Protein AF-A0A7X5DWC6-F1 (afdb_monomer)

Foldseek 3Di:
DDDDDPPPVVVVVVVVPVVVVVVVVVVVVVVVVVVVVVVVCVVVVVVVVVVVVVVVVVVVVVVVVLVVVLQVQLVQLVVQLVVLVVQLVVCVVPPDPVSNVVSVVSNVSSNCSNCVSVVVCVVVVVD

Sequence (127 aa):
MLGFRKKETAAGKAAGKGMQEHKGCRRREWMAQAAILCLLVAICVPIQAQAATGAQAVTAGLKNLQNIVAAFVSSVGLIIALWGIFEWGNAMQSQDGMMQSQAFKRIGGGIVMTLGPQILTAVVSIS

pLDDT: mean 72.5, std 14.06, range [43.56, 90.88]

Secondary structure (DSSP, 8-state):
---SSSSHHHHHHHHHHHHHHHHHHHHHHHHHHHHHHHHHHHHHHHHHHHHHHHHHHHHHHHHHHHHHHHHHHHHHHHHHHHHHHHHHHHHTTSS-HHHHHHHHHHHHHHHHHHHHHHHHHHHHHT-

Nearest PDB structures (foldseek):
  7o3w-assembly1_A  TM=7.816E-01  e=8.378E+00  Synechocystis sp. PCC 6803 substr. Kazusa
  6zw6-assembly1_A  TM=4.714E-01  e=3.750E+00  Nostoc punctiforme

Structure (mmCIF, N/CA/C/O backbone):
data_AF-A0A7X5DWC6-F1
#
_entry.id   AF-A0A7X5DWC6-F1
#
loop_
_atom_site.group_PDB
_atom_site.id
_atom_site.type_symbol
_atom_site.label_atom_id
_atom_site.label_alt_id
_atom_site.label_comp_id
_atom_site.label_asym_id
_atom_site.label_entity_id
_atom_site.label_seq_id
_atom_site.pdbx_PDB_ins_code
_atom_site.Cartn_x
_atom_site.Cartn_y
_atom_site.Cartn_z
_atom_site.occupancy
_atom_site.B_iso_or_equiv
_atom_site.auth_seq_id
_atom_site.auth_comp_id
_atom_site.auth_asym_id
_atom_site.auth_atom_id
_atom_site.pdbx_PDB_model_num
ATOM 1 N N . MET A 1 1 ? -84.835 14.127 57.641 1.00 45.41 1 MET A N 1
ATOM 2 C CA . MET A 1 1 ? -84.359 13.745 56.293 1.00 45.41 1 MET A CA 1
ATOM 3 C C . MET A 1 1 ? -82.853 13.983 56.195 1.00 45.41 1 MET A C 1
ATOM 5 O O . MET A 1 1 ? -82.468 15.060 55.784 1.00 45.41 1 MET A O 1
ATOM 9 N N . LEU A 1 2 ? -81.995 13.052 56.626 1.00 53.41 2 LEU A N 1
ATOM 10 C CA . LEU A 1 2 ? -80.531 13.119 56.438 1.00 53.41 2 LEU A CA 1
ATOM 11 C C . LEU A 1 2 ? -79.962 11.729 56.753 1.00 53.41 2 LEU A C 1
ATOM 13 O O . LEU A 1 2 ? -79.881 11.355 57.916 1.00 53.41 2 LEU A O 1
ATOM 17 N N . GLY A 1 3 ? -79.620 10.938 55.735 1.00 52.03 3 GLY A N 1
ATOM 18 C CA . GLY A 1 3 ? -79.060 9.605 55.996 1.00 52.03 3 GLY A CA 1
ATOM 19 C C . GLY A 1 3 ? -78.543 8.797 54.808 1.00 52.03 3 GLY A C 1
ATOM 20 O O . GLY A 1 3 ? -77.740 7.899 55.020 1.00 52.03 3 GLY A O 1
ATOM 21 N N . PHE A 1 4 ? -78.909 9.114 53.561 1.00 52.38 4 PHE A N 1
ATOM 22 C CA . PHE A 1 4 ? -78.619 8.216 52.428 1.00 52.38 4 PHE A CA 1
ATOM 23 C C . PHE A 1 4 ? -77.467 8.623 51.487 1.00 52.38 4 PHE A C 1
ATOM 25 O O . PHE A 1 4 ? -77.215 7.920 50.519 1.00 52.38 4 PHE A O 1
ATOM 32 N N . ARG A 1 5 ? -76.701 9.695 51.756 1.00 57.72 5 ARG A N 1
ATOM 33 C CA . ARG A 1 5 ? -75.705 10.218 50.783 1.00 57.72 5 ARG A CA 1
ATOM 34 C C . ARG A 1 5 ? -74.226 9.844 51.025 1.00 57.72 5 ARG A C 1
ATOM 36 O O . ARG A 1 5 ? -73.356 10.427 50.389 1.00 57.72 5 ARG A O 1
ATOM 43 N N . LYS A 1 6 ? -73.885 8.936 51.954 1.00 50.72 6 LYS A N 1
ATOM 44 C CA . LYS A 1 6 ? -72.469 8.717 52.367 1.00 50.72 6 LYS A CA 1
ATOM 45 C C . LYS A 1 6 ? -71.855 7.353 52.005 1.00 50.72 6 LYS A C 1
ATOM 47 O O . LYS A 1 6 ? -70.674 7.145 52.261 1.00 50.72 6 LYS A O 1
ATOM 52 N N . LYS A 1 7 ? -72.605 6.429 51.389 1.00 46.94 7 LYS A N 1
ATOM 53 C CA . LYS A 1 7 ? -72.120 5.060 51.096 1.00 46.94 7 LYS A CA 1
ATOM 54 C C . LYS A 1 7 ? -71.523 4.855 49.697 1.00 46.94 7 LYS A C 1
ATOM 56 O O . LYS A 1 7 ? -70.722 3.941 49.530 1.00 46.94 7 LYS A O 1
ATOM 61 N N . GLU A 1 8 ? -71.833 5.703 48.720 1.00 49.84 8 GLU A N 1
ATOM 62 C CA . GLU A 1 8 ? -71.445 5.455 47.319 1.00 49.84 8 GLU A CA 1
ATOM 63 C C . GLU A 1 8 ? -69.993 5.855 46.996 1.00 49.84 8 GLU A C 1
ATOM 65 O O . GLU A 1 8 ? -69.369 5.293 46.099 1.00 49.84 8 GLU A O 1
ATOM 70 N N . THR A 1 9 ? -69.382 6.740 47.787 1.00 53.69 9 THR A N 1
ATOM 71 C CA . THR A 1 9 ? -67.990 7.185 47.583 1.00 53.69 9 THR A CA 1
ATOM 72 C C . THR A 1 9 ? -66.930 6.225 48.137 1.00 53.69 9 THR A C 1
ATOM 74 O O . THR A 1 9 ? -65.774 6.293 47.721 1.00 53.69 9 THR A O 1
ATOM 77 N N . ALA A 1 10 ? -67.291 5.299 49.032 1.00 53.22 10 ALA A N 1
ATOM 78 C CA . ALA A 1 10 ? -66.359 4.297 49.566 1.00 53.22 10 ALA A CA 1
ATOM 79 C C . ALA A 1 10 ? -66.241 3.053 48.662 1.00 53.22 10 ALA A C 1
ATOM 81 O O . ALA A 1 10 ? -65.163 2.468 48.558 1.00 53.22 10 ALA A O 1
ATOM 82 N N . ALA A 1 11 ? -67.319 2.684 47.961 1.00 53.06 11 ALA A N 1
ATOM 83 C CA . ALA A 1 11 ? -67.354 1.523 47.069 1.00 53.06 11 ALA A CA 1
ATOM 84 C C . ALA A 1 11 ? -66.571 1.750 45.759 1.00 53.06 11 ALA A C 1
ATOM 86 O O . ALA A 1 11 ? -65.913 0.835 45.264 1.00 53.06 11 ALA A O 1
ATOM 87 N N . GLY A 1 12 ? -66.540 2.987 45.246 1.00 50.38 12 GLY A N 1
ATOM 88 C CA . GLY A 1 12 ? -65.767 3.330 44.043 1.00 50.38 12 GLY A CA 1
ATOM 89 C C . GLY A 1 12 ? -64.244 3.298 44.237 1.00 50.38 12 GLY A C 1
ATOM 90 O O . GLY A 1 12 ? -63.500 3.037 43.292 1.00 50.38 12 GLY A O 1
ATOM 91 N N . LYS A 1 13 ? -63.751 3.508 45.466 1.00 51.03 13 LYS A N 1
ATOM 92 C CA . LYS A 1 13 ? -62.305 3.572 45.753 1.00 51.03 13 LYS A CA 1
ATOM 93 C C . LYS A 1 13 ? -61.655 2.191 45.921 1.00 51.03 13 LYS A C 1
ATOM 95 O O . LYS A 1 13 ? -60.456 2.056 45.688 1.00 51.03 13 LYS A O 1
ATOM 100 N N . ALA A 1 14 ? -62.433 1.168 46.279 1.00 52.56 14 ALA A N 1
ATOM 101 C CA . ALA A 1 14 ? -61.958 -0.212 46.401 1.00 52.56 14 ALA A CA 1
ATOM 102 C C . ALA A 1 14 ? -61.881 -0.931 45.037 1.00 52.56 14 ALA A C 1
ATOM 104 O O . ALA A 1 14 ? -60.907 -1.632 44.769 1.00 52.56 14 ALA A O 1
ATOM 105 N N . ALA A 1 15 ? -62.841 -0.684 44.136 1.00 54.41 15 ALA A N 1
ATOM 106 C CA . ALA A 1 15 ? -62.878 -1.298 42.803 1.00 54.41 15 ALA A CA 1
ATOM 107 C C . ALA A 1 15 ? -61.753 -0.803 41.866 1.00 54.41 15 ALA A C 1
ATOM 109 O O . ALA A 1 15 ? -61.256 -1.554 41.029 1.00 54.41 15 ALA A O 1
ATOM 110 N N . GLY A 1 16 ? -61.291 0.442 42.040 1.00 48.00 16 GLY A N 1
ATOM 111 C CA . GLY A 1 16 ? -60.180 0.998 41.259 1.00 48.00 16 GLY A CA 1
ATOM 112 C C . GLY A 1 16 ? -58.792 0.483 41.661 1.00 48.00 16 GLY A C 1
ATOM 113 O O . GLY A 1 16 ? -57.849 0.613 40.882 1.00 48.00 16 GLY A O 1
ATOM 114 N N . LYS A 1 17 ? -58.644 -0.105 42.856 1.00 50.50 17 LYS A N 1
ATOM 115 C CA . LYS A 1 17 ? -57.331 -0.496 43.395 1.00 50.50 17 LYS A CA 1
ATOM 116 C C . LYS A 1 17 ? -56.874 -1.866 42.879 1.00 50.50 17 LYS A C 1
ATOM 118 O O . LYS A 1 17 ? -55.725 -1.999 42.472 1.00 50.50 17 LYS A O 1
ATOM 123 N N . GLY A 1 18 ? -57.789 -2.835 42.772 1.00 43.56 18 GLY A N 1
ATOM 124 C CA . GLY A 1 18 ? -57.479 -4.188 42.277 1.00 43.56 18 GLY A CA 1
ATOM 125 C C . GLY A 1 18 ? -57.127 -4.250 40.783 1.00 43.56 18 GLY A C 1
ATOM 126 O O . GLY A 1 18 ? -56.256 -5.015 40.376 1.00 43.56 18 GLY A O 1
ATOM 127 N N . MET A 1 19 ? -57.728 -3.385 39.957 1.00 46.22 19 MET A N 1
ATOM 128 C CA . MET A 1 19 ? -57.418 -3.303 38.519 1.00 46.22 19 MET A CA 1
ATOM 129 C C . MET A 1 19 ? -56.066 -2.609 38.245 1.00 46.22 19 MET A C 1
ATOM 131 O O . MET A 1 19 ? -55.422 -2.874 37.226 1.00 46.22 19 MET A O 1
ATOM 135 N N . GLN A 1 20 ? -55.612 -1.724 39.143 1.00 50.47 20 GLN A N 1
ATOM 136 C CA . GLN A 1 20 ? -54.294 -1.088 39.031 1.00 50.47 20 GLN A CA 1
ATOM 137 C C . GLN A 1 20 ? -53.155 -2.007 39.489 1.00 50.47 20 GLN A C 1
ATOM 139 O O . GLN A 1 20 ? -52.072 -1.961 38.905 1.00 50.47 20 GLN A O 1
ATOM 144 N N . GLU A 1 21 ? -53.401 -2.893 40.456 1.00 48.00 21 GLU A N 1
ATOM 145 C CA . GLU A 1 21 ? -52.394 -3.840 40.947 1.00 48.00 21 GLU A CA 1
ATOM 146 C C . GLU A 1 21 ? -52.025 -4.903 39.894 1.00 48.00 21 GLU A C 1
ATOM 148 O O . GLU A 1 21 ? -50.846 -5.162 39.647 1.00 48.00 21 GLU A O 1
ATOM 153 N N . HIS A 1 22 ? -53.017 -5.425 39.161 1.00 45.12 22 HIS A N 1
ATOM 154 C CA . HIS A 1 22 ? -52.794 -6.444 38.126 1.00 45.12 22 HIS A CA 1
ATOM 155 C C . HIS A 1 22 ? -52.078 -5.899 36.871 1.00 45.12 22 HIS A C 1
ATOM 157 O O . HIS A 1 22 ? -51.326 -6.620 36.208 1.00 45.12 22 HIS A O 1
ATOM 163 N N . LYS A 1 23 ? -52.263 -4.607 36.547 1.00 48.50 23 LYS A N 1
ATOM 164 C CA . LYS A 1 23 ? -51.484 -3.901 35.507 1.00 48.50 23 LYS A CA 1
ATOM 165 C C . LYS A 1 23 ? -50.064 -3.564 35.981 1.00 48.50 23 LYS A C 1
ATOM 167 O O . LYS A 1 23 ? -49.148 -3.528 35.159 1.00 48.50 23 LYS A O 1
ATOM 172 N N . GLY A 1 24 ? -49.878 -3.349 37.285 1.00 49.62 24 GLY A N 1
ATOM 173 C CA . GLY A 1 24 ? -48.589 -3.070 37.918 1.00 49.62 24 GLY A CA 1
ATOM 174 C C . GLY A 1 24 ? -47.619 -4.252 37.880 1.00 49.62 24 GLY A C 1
ATOM 175 O O . GLY A 1 24 ? -46.460 -4.049 37.524 1.00 49.62 24 GLY A O 1
ATOM 176 N N . CYS A 1 25 ? -48.076 -5.482 38.158 1.00 52.97 25 CYS A N 1
ATOM 177 C CA . CYS A 1 25 ? -47.218 -6.678 38.084 1.00 52.97 25 CYS A CA 1
ATOM 178 C C . CYS A 1 25 ? -46.741 -6.984 36.656 1.00 52.97 25 CYS A C 1
ATOM 180 O O . CYS A 1 25 ? -45.544 -7.143 36.445 1.00 52.97 25 CYS A O 1
ATOM 182 N N . ARG A 1 26 ? -47.623 -6.936 35.646 1.00 54.19 26 ARG A N 1
ATOM 183 C CA . ARG A 1 26 ? -47.220 -7.148 34.242 1.00 54.19 26 ARG A CA 1
ATOM 184 C C . ARG A 1 26 ? -46.278 -6.046 33.744 1.00 54.19 26 ARG A C 1
ATOM 186 O O . ARG A 1 26 ? -45.312 -6.322 33.049 1.00 54.19 26 ARG A O 1
ATOM 193 N N . ARG A 1 27 ? -46.502 -4.785 34.129 1.00 57.72 27 ARG A N 1
ATOM 194 C CA . ARG A 1 27 ? -45.606 -3.673 33.771 1.00 57.72 27 ARG A CA 1
ATOM 195 C C . ARG A 1 27 ? -44.253 -3.759 34.497 1.00 57.72 27 ARG A C 1
ATOM 197 O O . ARG A 1 27 ? -43.248 -3.390 33.905 1.00 57.72 27 ARG A O 1
ATOM 204 N N . ARG A 1 28 ? -44.206 -4.294 35.724 1.00 59.03 28 ARG A N 1
ATOM 205 C CA . ARG A 1 28 ? -42.964 -4.599 36.461 1.00 59.03 28 ARG A CA 1
ATOM 206 C C . ARG A 1 28 ? -42.159 -5.725 35.825 1.00 59.03 28 ARG A C 1
ATOM 208 O O . ARG A 1 28 ? -40.949 -5.587 35.737 1.00 59.03 28 ARG A O 1
ATOM 215 N N . GLU A 1 29 ? -42.803 -6.788 35.353 1.00 61.19 29 GLU A N 1
ATOM 216 C CA . GLU A 1 29 ? -42.135 -7.882 34.631 1.00 61.19 29 GLU A CA 1
ATOM 217 C C . GLU A 1 29 ? -41.558 -7.398 33.297 1.00 61.19 29 GLU A C 1
ATOM 219 O O . GLU A 1 29 ? -40.394 -7.649 33.012 1.00 61.19 29 GLU A O 1
ATOM 224 N N . TRP A 1 30 ? -42.312 -6.595 32.539 1.00 60.97 30 TRP A N 1
ATOM 225 C CA . TRP A 1 30 ? -41.815 -5.947 31.319 1.00 60.97 30 TRP A CA 1
ATOM 226 C C . TRP A 1 30 ? -40.661 -4.971 31.593 1.00 60.97 30 TRP A C 1
ATOM 228 O O . TRP A 1 30 ? -39.700 -4.926 30.828 1.00 60.97 30 TRP A O 1
ATOM 238 N N . MET A 1 31 ? -40.715 -4.211 32.693 1.00 71.69 31 MET A N 1
ATOM 239 C CA . MET A 1 31 ? -39.611 -3.337 33.113 1.00 71.69 31 MET A CA 1
ATOM 240 C C . MET A 1 31 ? -38.395 -4.127 33.613 1.00 71.69 31 MET A C 1
ATOM 242 O O . MET A 1 31 ? -37.267 -3.724 33.351 1.00 71.69 31 MET A O 1
ATOM 246 N N . ALA A 1 32 ? -38.601 -5.263 34.282 1.00 77.38 32 ALA A N 1
ATOM 247 C CA . ALA A 1 32 ? -37.530 -6.151 34.721 1.00 77.38 32 ALA A CA 1
ATOM 248 C C . ALA A 1 32 ? -36.860 -6.853 33.529 1.00 77.38 32 ALA A C 1
ATOM 250 O O . ALA A 1 32 ? -35.635 -6.884 33.450 1.00 77.38 32 ALA A O 1
ATOM 251 N N . GLN A 1 33 ? -37.638 -7.339 32.557 1.00 69.81 33 GLN A N 1
ATOM 252 C CA . GLN A 1 33 ? -37.117 -7.911 31.313 1.00 69.81 33 GLN A CA 1
ATOM 253 C C . GLN A 1 33 ? -36.362 -6.865 30.484 1.00 69.81 33 GLN A C 1
ATOM 255 O O . GLN A 1 33 ? -35.283 -7.160 29.977 1.00 69.81 33 GLN A O 1
ATOM 260 N N . ALA A 1 34 ? -36.869 -5.630 30.404 1.00 79.56 34 ALA A N 1
ATOM 261 C CA . ALA A 1 34 ? -36.167 -4.525 29.752 1.00 79.56 34 ALA A CA 1
ATOM 262 C C . ALA A 1 34 ? -34.865 -4.149 30.482 1.00 79.56 34 ALA A C 1
ATOM 264 O O . ALA A 1 34 ? -33.854 -3.905 29.832 1.00 79.56 34 ALA A O 1
ATOM 265 N N . ALA A 1 35 ? -34.854 -4.152 31.818 1.00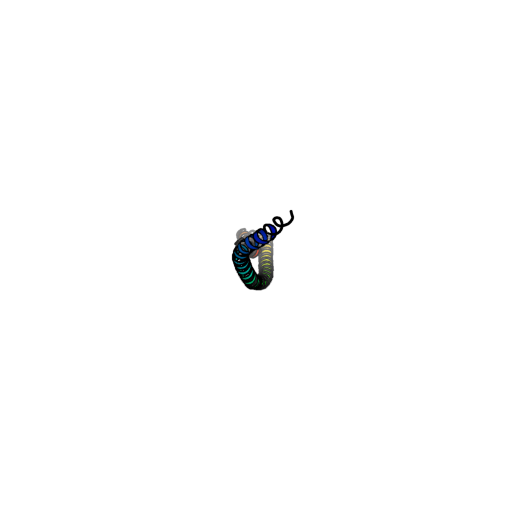 79.62 35 ALA A N 1
ATOM 266 C CA . ALA A 1 35 ? -33.654 -3.875 32.606 1.00 79.62 35 ALA A CA 1
ATOM 267 C C . ALA A 1 35 ? -32.578 -4.961 32.431 1.00 79.62 35 ALA A C 1
ATOM 269 O O . ALA A 1 35 ? -31.402 -4.634 32.284 1.00 79.62 35 ALA A O 1
ATOM 270 N N . ILE A 1 36 ? -32.971 -6.238 32.385 1.00 79.88 36 ILE A N 1
ATOM 271 C CA . ILE A 1 36 ? -32.060 -7.363 32.122 1.00 79.88 36 ILE A CA 1
ATOM 272 C C . ILE A 1 36 ? -31.489 -7.283 30.698 1.00 79.88 36 ILE A C 1
ATOM 274 O O . ILE A 1 36 ? -30.287 -7.462 30.512 1.00 79.88 36 ILE A O 1
ATOM 278 N N . LEU A 1 37 ? -32.315 -6.951 29.701 1.00 78.56 37 LEU A N 1
ATOM 279 C CA . LEU A 1 37 ? -31.865 -6.706 28.325 1.00 78.56 37 LEU A CA 1
ATOM 280 C C . LEU A 1 37 ? -30.895 -5.522 28.234 1.00 78.56 37 LEU A C 1
ATOM 282 O O . LEU A 1 37 ? -29.851 -5.642 27.598 1.00 78.56 37 LEU A O 1
ATOM 286 N N . CYS A 1 38 ? -31.189 -4.406 28.904 1.00 76.25 38 CYS A N 1
ATOM 287 C CA . CYS A 1 38 ? -30.292 -3.252 28.962 1.00 76.25 38 CYS A CA 1
ATOM 288 C C . CYS A 1 38 ? -28.958 -3.586 29.640 1.00 76.25 38 CYS A C 1
ATOM 290 O O . CYS A 1 38 ? -27.919 -3.133 29.170 1.00 76.25 38 CYS A O 1
ATOM 292 N N . LEU A 1 39 ? -28.962 -4.397 30.702 1.00 75.00 39 LEU A N 1
ATOM 293 C CA . LEU A 1 39 ? -27.738 -4.855 31.368 1.00 75.00 39 LEU A CA 1
ATOM 294 C C . LEU A 1 39 ? -26.911 -5.792 30.476 1.00 75.00 39 LEU A C 1
ATOM 296 O O . LEU A 1 39 ? -25.695 -5.641 30.401 1.00 75.00 39 LEU A O 1
ATOM 300 N N . LEU A 1 40 ? -27.555 -6.711 29.752 1.00 74.25 40 LEU A N 1
ATOM 301 C CA . LEU A 1 40 ? -26.883 -7.583 28.782 1.00 74.25 40 LEU A CA 1
ATOM 302 C C . LEU A 1 40 ? -26.256 -6.781 27.636 1.00 74.25 40 LEU A C 1
ATOM 304 O O . LEU A 1 40 ? -25.095 -6.994 27.296 1.00 74.25 40 LEU A O 1
ATOM 308 N N . VAL A 1 41 ? -26.982 -5.808 27.080 1.00 76.44 41 VAL A N 1
ATOM 309 C CA . VAL A 1 41 ? -26.458 -4.921 26.030 1.00 76.44 41 VAL A CA 1
ATOM 310 C C . VAL A 1 41 ? -25.313 -4.055 26.570 1.00 76.44 41 VAL A C 1
ATOM 312 O O . VAL A 1 41 ? -24.284 -3.930 25.910 1.00 76.44 41 VAL A O 1
ATOM 315 N N . ALA A 1 42 ? -25.433 -3.523 27.789 1.00 76.56 42 ALA A N 1
ATOM 316 C CA . ALA A 1 42 ? -24.393 -2.706 28.415 1.00 76.56 42 ALA A CA 1
ATOM 317 C C . ALA A 1 42 ? -23.085 -3.470 28.677 1.00 76.56 42 ALA A C 1
ATOM 319 O O . ALA A 1 42 ? -22.030 -2.845 28.702 1.00 76.56 42 ALA A O 1
ATOM 320 N N . ILE A 1 43 ? -23.131 -4.795 28.850 1.00 71.31 43 ILE A N 1
ATOM 321 C CA . ILE A 1 43 ? -21.937 -5.634 29.038 1.00 71.31 43 ILE A CA 1
ATOM 322 C C . ILE A 1 43 ? -21.379 -6.114 27.692 1.00 71.31 43 ILE A C 1
ATOM 324 O O . ILE A 1 43 ? -20.167 -6.117 27.493 1.00 71.31 43 ILE A O 1
ATOM 328 N N . CYS A 1 44 ? -22.232 -6.492 26.738 1.00 68.56 44 CYS A N 1
ATOM 329 C CA . CYS A 1 44 ? -21.779 -7.036 25.457 1.00 68.56 44 CYS A CA 1
ATOM 330 C C . CYS A 1 44 ? -21.226 -5.967 24.498 1.00 68.56 44 CYS A C 1
ATOM 332 O O . CYS A 1 44 ? -20.264 -6.237 23.781 1.00 68.56 44 CYS A O 1
ATOM 334 N N . VAL A 1 45 ? -21.795 -4.757 24.482 1.00 69.44 45 VAL A N 1
ATOM 335 C CA . VAL A 1 45 ? -21.366 -3.663 23.591 1.00 69.44 45 VAL A CA 1
ATOM 336 C C . VAL A 1 45 ? -19.930 -3.175 23.854 1.00 69.44 45 VAL A C 1
ATOM 338 O O . VAL A 1 45 ? -19.187 -3.048 22.878 1.00 69.44 45 VAL A O 1
ATOM 341 N N . PRO A 1 46 ? -19.470 -2.935 25.102 1.00 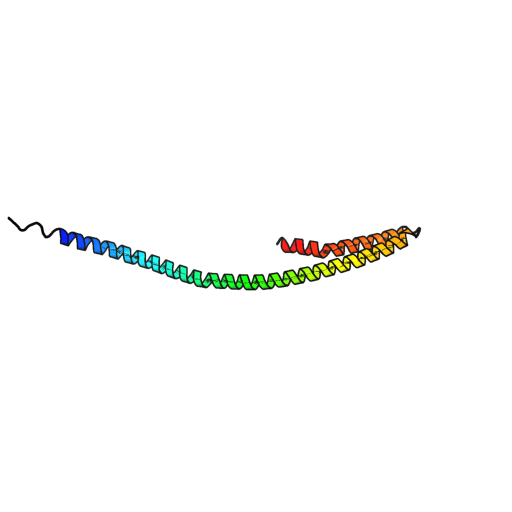67.56 46 PRO A N 1
ATOM 342 C CA . PRO A 1 46 ? -18.094 -2.493 25.332 1.00 67.56 46 PRO A CA 1
ATOM 343 C C . PRO A 1 46 ? -17.064 -3.569 24.970 1.00 67.56 46 PRO A C 1
ATOM 345 O O . PRO A 1 46 ? -16.031 -3.234 24.404 1.00 67.56 46 PRO A O 1
ATOM 348 N N . ILE A 1 47 ? -17.357 -4.858 25.188 1.00 68.19 47 ILE A N 1
ATOM 349 C CA . ILE A 1 47 ? -16.446 -5.963 24.830 1.00 68.19 47 ILE A CA 1
ATOM 350 C C . ILE A 1 47 ? -16.210 -6.004 23.312 1.00 68.19 47 ILE A C 1
ATOM 352 O O . ILE A 1 47 ? -15.072 -6.136 22.860 1.00 68.19 47 ILE A O 1
ATOM 356 N N . GLN A 1 48 ? -17.274 -5.833 22.523 1.00 65.69 48 GLN A N 1
ATOM 357 C CA . GLN A 1 48 ? -17.192 -5.775 21.059 1.00 65.69 48 GLN A CA 1
ATOM 358 C C . GLN A 1 48 ? -16.449 -4.514 20.594 1.00 65.69 48 GLN A C 1
ATOM 360 O O . GLN A 1 48 ? -15.640 -4.574 19.670 1.00 65.69 48 GLN A O 1
ATOM 365 N N . ALA A 1 49 ? -16.681 -3.378 21.261 1.00 62.25 49 ALA A N 1
ATOM 366 C CA . ALA A 1 49 ? -16.003 -2.123 20.959 1.00 62.25 49 ALA A CA 1
ATOM 367 C C . ALA A 1 49 ? -14.497 -2.194 21.265 1.00 62.25 49 ALA A C 1
ATOM 369 O O . ALA A 1 49 ? -13.702 -1.777 20.430 1.00 62.25 49 ALA A O 1
ATOM 370 N N . GLN A 1 50 ? -14.086 -2.769 22.401 1.00 64.06 50 GLN A N 1
ATOM 371 C CA . GLN A 1 50 ? -12.671 -2.974 22.741 1.00 64.06 50 GLN A CA 1
ATOM 372 C C . GLN A 1 50 ? -11.972 -3.947 21.779 1.00 64.06 50 GLN A C 1
ATOM 374 O O . GLN A 1 50 ? -10.823 -3.725 21.398 1.00 64.06 50 GLN A O 1
ATOM 379 N N . ALA A 1 51 ? -12.650 -5.026 21.378 1.00 64.62 51 ALA A N 1
ATOM 380 C CA . ALA A 1 51 ? -12.113 -5.962 20.394 1.00 64.62 51 ALA A CA 1
ATOM 381 C C . ALA A 1 51 ? -11.933 -5.289 19.023 1.00 64.62 51 ALA A C 1
ATOM 383 O O . ALA A 1 51 ? -10.904 -5.470 18.370 1.00 64.62 51 ALA A O 1
ATOM 384 N N . ALA A 1 52 ? -12.896 -4.454 18.618 1.00 65.94 52 ALA A N 1
ATOM 385 C CA . ALA A 1 52 ? -12.808 -3.669 17.396 1.00 65.94 52 ALA A CA 1
ATOM 386 C C . ALA A 1 52 ? -11.658 -2.648 17.460 1.00 65.94 52 ALA A C 1
ATOM 388 O O . ALA A 1 52 ? -10.856 -2.607 16.530 1.00 65.94 52 ALA A O 1
ATOM 389 N N . THR A 1 53 ? -11.506 -1.892 18.556 1.00 70.00 53 THR A N 1
ATOM 390 C CA . THR A 1 53 ? -10.423 -0.897 18.699 1.00 70.00 53 THR A CA 1
ATOM 391 C C . THR A 1 53 ? -9.033 -1.517 18.737 1.00 70.00 53 THR A C 1
ATOM 393 O O . THR A 1 53 ? -8.116 -0.999 18.096 1.00 70.00 53 THR A O 1
ATOM 396 N N . GLY A 1 54 ? -8.874 -2.658 19.412 1.00 68.94 54 GLY A N 1
ATOM 397 C CA . GLY A 1 54 ? -7.628 -3.423 19.398 1.00 68.94 54 GLY A CA 1
ATOM 398 C C . GLY A 1 54 ? -7.267 -3.921 17.997 1.00 68.94 54 GLY A C 1
ATOM 399 O O . GLY A 1 54 ? -6.138 -3.725 17.545 1.00 68.94 54 GLY A O 1
ATOM 400 N N . ALA A 1 55 ? -8.232 -4.496 17.271 1.00 71.75 55 ALA A N 1
ATOM 401 C CA . ALA A 1 55 ? -8.027 -4.942 15.893 1.00 71.75 55 ALA A CA 1
ATOM 402 C C . ALA A 1 55 ? -7.678 -3.771 14.959 1.00 71.75 55 ALA A C 1
ATOM 404 O O . ALA A 1 55 ? -6.732 -3.859 14.182 1.00 71.75 55 ALA A O 1
ATOM 405 N N . GLN A 1 56 ? -8.376 -2.640 15.089 1.00 73.38 56 GLN A N 1
ATOM 406 C CA . GLN A 1 56 ? -8.149 -1.436 14.285 1.00 73.38 56 GLN A CA 1
ATOM 407 C C . GLN A 1 56 ? -6.741 -0.861 14.480 1.00 73.38 56 GLN A C 1
ATOM 409 O O . GLN A 1 56 ? -6.103 -0.468 13.502 1.00 73.38 56 GLN A O 1
ATOM 414 N N . ALA A 1 57 ? -6.224 -0.850 15.712 1.00 74.44 57 ALA A N 1
ATOM 415 C CA . ALA A 1 57 ? -4.866 -0.388 15.996 1.00 74.44 57 ALA A CA 1
ATOM 416 C C . ALA A 1 57 ? -3.798 -1.285 15.343 1.00 74.44 57 ALA A C 1
ATOM 418 O O . ALA A 1 57 ? -2.840 -0.784 14.748 1.00 74.44 57 ALA A O 1
ATOM 419 N N . VAL A 1 58 ? -3.982 -2.608 15.395 1.0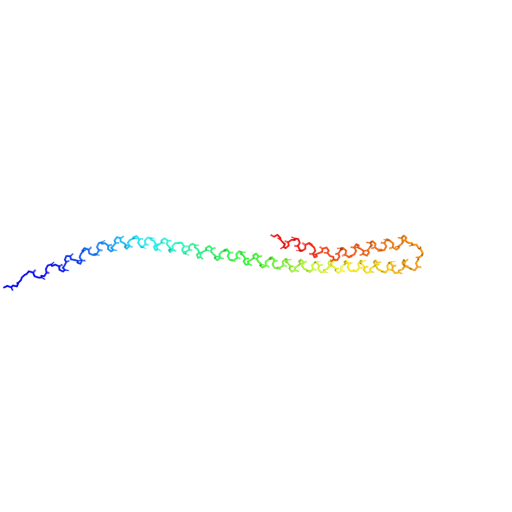0 77.44 58 VAL A N 1
ATOM 420 C CA . VAL A 1 58 ? -3.061 -3.576 14.777 1.00 77.44 58 VAL A CA 1
ATOM 421 C C . VAL A 1 58 ? -3.112 -3.487 13.248 1.00 77.44 58 VAL A C 1
ATOM 423 O O . VAL A 1 58 ? -2.066 -3.428 12.599 1.00 77.44 58 VAL A O 1
ATOM 426 N N . THR A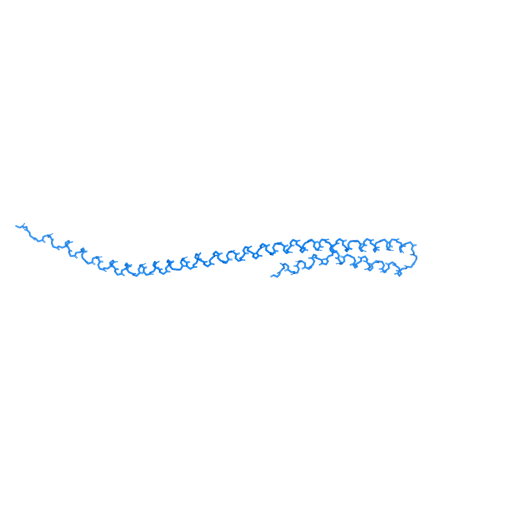 1 59 ? -4.306 -3.398 12.659 1.00 80.31 59 THR A N 1
ATOM 427 C CA . THR A 1 59 ? -4.479 -3.226 11.209 1.00 80.31 59 THR A CA 1
ATOM 428 C C . THR A 1 59 ? -3.873 -1.910 10.719 1.00 80.31 59 THR A C 1
ATOM 430 O O . THR A 1 59 ? -3.226 -1.885 9.671 1.00 80.31 59 THR A O 1
ATOM 433 N N . ALA A 1 60 ? -4.013 -0.821 11.482 1.00 77.69 60 ALA A N 1
ATOM 434 C CA . ALA A 1 60 ? -3.394 0.462 11.154 1.00 77.69 60 ALA A CA 1
ATOM 435 C C . ALA A 1 60 ? -1.856 0.377 11.150 1.00 77.69 60 ALA A C 1
ATOM 437 O O . ALA A 1 60 ? -1.217 0.866 10.215 1.00 77.69 60 ALA A O 1
ATOM 438 N N . GLY A 1 61 ? -1.264 -0.294 12.144 1.00 79.94 61 GLY A N 1
ATOM 439 C C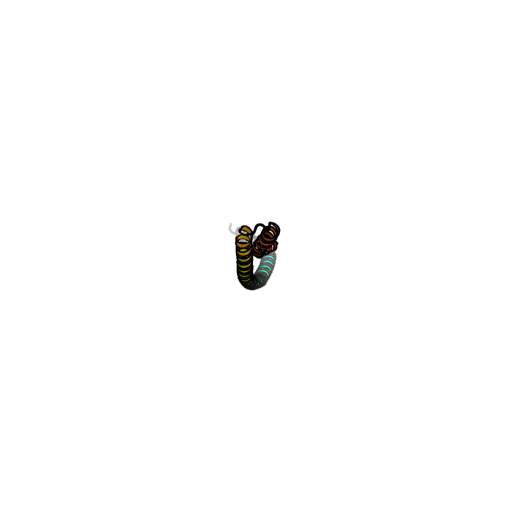A . GLY A 1 61 ? 0.180 -0.539 12.198 1.00 79.94 61 GLY A CA 1
ATOM 440 C C . GLY A 1 61 ? 0.686 -1.356 11.005 1.00 79.94 61 GLY A C 1
ATOM 441 O O . GLY A 1 61 ? 1.648 -0.959 10.345 1.00 79.94 61 GLY A O 1
ATOM 442 N N . LEU A 1 62 ? -0.004 -2.449 10.665 1.00 82.38 62 LEU A N 1
ATOM 443 C CA . LEU A 1 62 ? 0.335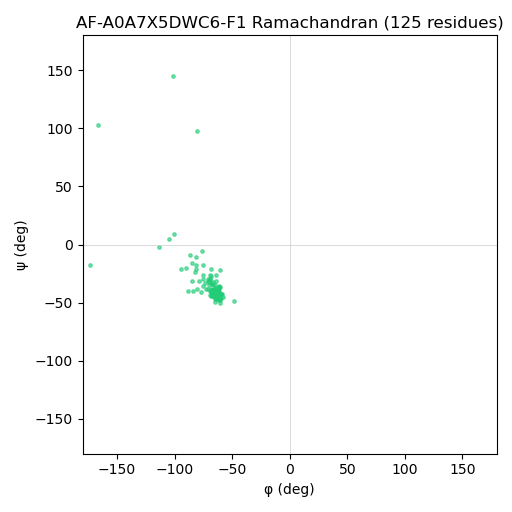 -3.294 9.514 1.00 82.38 62 LEU A CA 1
ATOM 444 C C . LEU A 1 62 ? 0.216 -2.546 8.181 1.00 82.38 62 LEU A C 1
ATOM 446 O O . LEU A 1 62 ? 1.080 -2.693 7.319 1.00 82.38 62 LEU A O 1
ATOM 450 N N . LYS A 1 63 ? -0.795 -1.686 8.024 1.00 82.44 63 LYS A N 1
ATOM 451 C CA . LYS A 1 63 ? -0.969 -0.869 6.815 1.00 82.44 63 LYS A CA 1
ATOM 452 C C . LYS A 1 63 ? 0.160 0.143 6.629 1.00 82.44 63 LYS A C 1
ATOM 454 O O . LYS A 1 63 ? 0.612 0.361 5.507 1.00 82.44 63 LYS A O 1
ATOM 459 N N . ASN A 1 64 ? 0.656 0.732 7.715 1.00 85.38 64 ASN A N 1
ATOM 460 C CA . ASN A 1 64 ? 1.810 1.624 7.650 1.00 85.38 64 ASN A CA 1
ATOM 461 C C . ASN A 1 64 ? 3.090 0.873 7.247 1.00 85.38 64 ASN A C 1
ATOM 463 O O . ASN A 1 64 ? 3.829 1.338 6.382 1.00 85.38 64 ASN A O 1
ATOM 467 N N . LEU A 1 65 ? 3.321 -0.316 7.813 1.00 85.00 65 LEU A N 1
ATOM 468 C CA . LEU A 1 65 ? 4.453 -1.165 7.428 1.00 85.00 65 LEU A CA 1
ATOM 469 C C . LEU A 1 65 ? 4.369 -1.601 5.960 1.00 85.00 65 LEU A C 1
ATOM 471 O O . LEU A 1 65 ? 5.360 -1.512 5.238 1.00 85.00 65 LEU A O 1
ATOM 475 N N . GLN A 1 66 ? 3.184 -1.995 5.490 1.00 84.88 66 GLN A N 1
ATOM 476 C CA . GLN A 1 66 ? 2.955 -2.332 4.085 1.00 84.88 66 GLN A CA 1
ATOM 477 C C . GLN A 1 66 ? 3.260 -1.148 3.159 1.00 84.88 66 GLN A C 1
ATOM 479 O O . GLN A 1 66 ? 3.912 -1.336 2.136 1.00 84.88 66 GLN A O 1
ATOM 484 N N . ASN A 1 67 ? 2.856 0.072 3.526 1.00 85.56 67 ASN A N 1
ATOM 485 C CA . ASN A 1 67 ? 3.157 1.274 2.744 1.00 85.56 67 ASN A CA 1
ATOM 486 C C . ASN A 1 67 ? 4.664 1.552 2.657 1.00 85.56 67 ASN A C 1
ATOM 488 O O . ASN A 1 67 ? 5.156 1.937 1.598 1.00 85.56 67 ASN A O 1
ATOM 492 N N . ILE A 1 68 ? 5.402 1.338 3.749 1.00 87.69 68 ILE A N 1
ATOM 493 C CA . ILE A 1 68 ? 6.859 1.514 3.770 1.00 87.69 68 ILE A CA 1
ATOM 494 C C . ILE A 1 68 ? 7.533 0.492 2.846 1.00 87.69 68 ILE A C 1
ATOM 496 O O . ILE A 1 68 ? 8.366 0.864 2.019 1.00 87.69 68 ILE A O 1
ATOM 500 N N . VAL A 1 69 ? 7.145 -0.784 2.931 1.00 88.00 69 VAL A N 1
ATOM 501 C CA . VAL A 1 69 ? 7.675 -1.839 2.049 1.00 88.00 69 VAL A CA 1
ATOM 502 C C . VAL A 1 69 ? 7.305 -1.567 0.590 1.00 88.00 69 VAL A C 1
ATOM 504 O O . VAL A 1 69 ? 8.139 -1.729 -0.298 1.00 88.00 69 VAL A O 1
ATOM 507 N N . ALA A 1 70 ? 6.088 -1.089 0.334 1.00 86.62 70 ALA A N 1
ATOM 508 C CA . ALA A 1 70 ? 5.645 -0.720 -1.000 1.00 86.62 70 ALA A CA 1
ATOM 509 C C . ALA A 1 70 ? 6.487 0.416 -1.593 1.00 86.62 70 ALA A C 1
ATOM 511 O O . ALA A 1 70 ? 6.985 0.289 -2.710 1.00 86.62 70 ALA A O 1
ATOM 512 N N . ALA A 1 71 ? 6.722 1.482 -0.825 1.00 86.31 71 ALA A N 1
ATOM 513 C CA . ALA A 1 71 ? 7.571 2.592 -1.247 1.00 86.31 71 ALA A CA 1
ATOM 514 C C . ALA A 1 71 ? 9.018 2.141 -1.518 1.00 86.31 71 ALA A C 1
ATOM 516 O O . ALA A 1 71 ? 9.643 2.596 -2.481 1.00 86.31 71 ALA A O 1
ATOM 517 N N . PHE A 1 72 ? 9.542 1.207 -0.719 1.00 89.62 72 PHE A N 1
ATOM 518 C CA . PHE A 1 72 ? 10.868 0.630 -0.933 1.00 89.62 72 PHE A CA 1
ATOM 519 C C . PHE A 1 72 ? 10.952 -0.167 -2.241 1.00 89.62 72 PHE A C 1
ATOM 521 O O . PHE A 1 72 ? 11.838 0.084 -3.056 1.00 89.62 72 PHE A O 1
ATOM 528 N N . VAL A 1 73 ? 10.009 -1.079 -2.492 1.00 89.44 73 VAL A N 1
ATOM 529 C CA . VAL A 1 73 ? 9.984 -1.880 -3.729 1.00 89.44 73 VAL A CA 1
ATOM 530 C C . VAL A 1 73 ? 9.809 -0.987 -4.959 1.00 89.44 73 VAL A C 1
ATOM 532 O O . VAL A 1 73 ? 10.510 -1.175 -5.955 1.00 89.44 73 VAL A O 1
ATOM 535 N N . SER A 1 74 ? 8.968 0.049 -4.873 1.00 88.25 74 SER A N 1
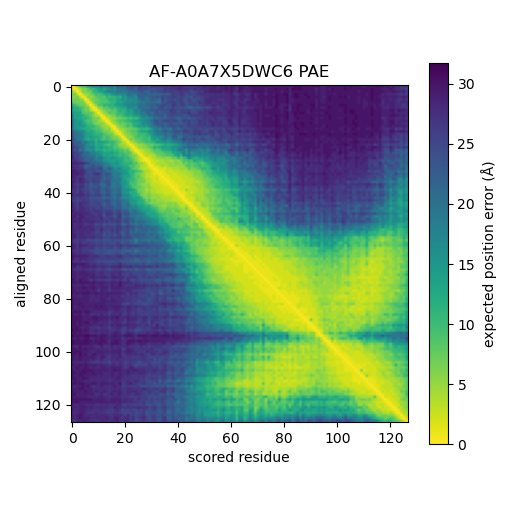ATOM 536 C CA . SER A 1 74 ? 8.840 1.032 -5.950 1.00 88.25 74 SER A CA 1
ATOM 537 C C . SER A 1 74 ? 10.144 1.793 -6.208 1.00 88.25 74 SER A C 1
ATOM 539 O O . SER A 1 74 ? 10.498 2.036 -7.359 1.00 88.25 74 SER A O 1
ATOM 541 N N . SER A 1 75 ? 10.907 2.109 -5.161 1.00 88.38 75 SER A N 1
ATOM 542 C CA . SER A 1 75 ? 12.219 2.756 -5.288 1.00 88.38 75 SER A CA 1
ATOM 543 C C . SER A 1 75 ? 13.251 1.838 -5.954 1.00 88.38 75 SER A C 1
ATOM 545 O O . SER A 1 75 ? 14.011 2.281 -6.814 1.00 88.38 75 SER A O 1
ATOM 547 N N . VAL A 1 76 ? 13.241 0.540 -5.634 1.00 90.75 76 VAL A N 1
ATOM 548 C CA . VAL A 1 76 ? 14.112 -0.459 -6.277 1.00 90.75 76 VAL A CA 1
ATOM 549 C C . VAL A 1 76 ? 13.780 -0.621 -7.764 1.00 90.75 76 VAL A C 1
ATOM 551 O O . VAL A 1 76 ? 14.689 -0.648 -8.595 1.00 90.75 76 VAL A O 1
ATOM 554 N N . GLY A 1 77 ? 12.496 -0.662 -8.130 1.00 86.19 77 GLY A N 1
ATOM 555 C CA . GLY A 1 77 ? 12.083 -0.723 -9.535 1.00 86.19 77 GLY A CA 1
ATOM 556 C C . GLY A 1 77 ? 12.554 0.491 -10.346 1.00 86.19 77 GLY A C 1
ATOM 557 O O . GLY A 1 77 ? 12.973 0.336 -11.493 1.00 86.19 77 GLY A O 1
ATOM 558 N N . LEU A 1 78 ? 12.570 1.688 -9.741 1.00 89.31 78 LEU A N 1
ATOM 559 C CA . LEU A 1 78 ? 13.064 2.908 -10.387 1.00 89.31 78 LEU A CA 1
ATOM 560 C C . LEU A 1 78 ? 14.570 2.830 -10.642 1.00 89.31 78 LEU A C 1
ATOM 562 O O . LEU A 1 78 ? 15.019 3.230 -11.711 1.00 89.31 78 LEU A O 1
ATOM 566 N N . ILE A 1 79 ? 15.345 2.267 -9.712 1.00 90.88 79 ILE A N 1
ATOM 567 C CA . ILE A 1 79 ? 16.790 2.058 -9.896 1.00 90.88 79 ILE A CA 1
ATOM 568 C C . ILE A 1 79 ? 17.053 1.088 -11.055 1.00 90.88 79 ILE A C 1
ATOM 570 O O . ILE A 1 79 ? 17.908 1.355 -11.897 1.00 90.88 79 ILE A O 1
ATOM 574 N N . ILE A 1 80 ? 16.299 -0.011 -11.145 1.00 88.94 80 ILE A N 1
ATOM 575 C CA . ILE A 1 80 ? 16.429 -0.981 -12.245 1.00 88.94 80 ILE A CA 1
ATOM 576 C C . ILE A 1 80 ? 15.999 -0.360 -13.582 1.00 88.94 80 ILE A C 1
ATOM 578 O O . ILE A 1 80 ? 16.653 -0.586 -14.601 1.00 88.94 80 ILE A O 1
ATOM 582 N N . ALA A 1 81 ? 14.937 0.450 -13.591 1.00 89.12 81 ALA A N 1
ATOM 583 C CA . ALA A 1 81 ? 14.501 1.172 -14.783 1.00 89.12 81 ALA A CA 1
ATOM 584 C C . ALA A 1 81 ? 15.557 2.190 -15.243 1.00 89.12 81 ALA A C 1
ATOM 586 O O . ALA A 1 81 ? 15.893 2.219 -16.424 1.00 89.12 81 ALA A O 1
ATOM 587 N N . LEU A 1 82 ? 16.134 2.966 -14.316 1.00 89.06 82 LEU A N 1
ATOM 588 C CA . LEU A 1 82 ? 17.242 3.888 -14.590 1.00 89.06 82 LEU A CA 1
ATOM 589 C C . LEU A 1 82 ? 18.460 3.151 -15.151 1.00 89.06 82 LEU A C 1
ATOM 591 O O . LEU A 1 82 ? 19.048 3.597 -16.132 1.00 89.06 82 LEU A O 1
ATOM 595 N N . TRP A 1 83 ? 18.792 1.989 -14.587 1.00 89.69 83 TRP A N 1
ATOM 596 C CA . TRP A 1 83 ? 19.856 1.139 -15.113 1.00 89.69 83 TRP A CA 1
ATOM 597 C C . TRP A 1 83 ? 19.579 0.694 -16.554 1.00 89.69 83 TRP A C 1
ATOM 599 O O . TRP A 1 83 ? 20.447 0.805 -17.418 1.00 89.69 83 TRP A O 1
ATOM 609 N N . GLY A 1 84 ? 18.356 0.242 -16.842 1.00 86.31 84 GLY A N 1
ATOM 610 C CA . GLY A 1 84 ? 17.942 -0.108 -18.200 1.00 86.31 84 GLY A CA 1
ATOM 611 C C . GLY A 1 84 ? 18.006 1.080 -19.167 1.00 86.31 84 GLY A C 1
ATOM 612 O O . GLY A 1 84 ? 18.382 0.900 -20.321 1.00 86.31 84 GLY A O 1
ATOM 613 N N . ILE A 1 85 ? 17.693 2.296 -18.702 1.00 86.19 85 ILE A N 1
ATOM 614 C CA . ILE A 1 85 ? 17.796 3.530 -19.499 1.00 86.19 85 ILE A CA 1
ATOM 615 C C . ILE A 1 85 ? 19.261 3.843 -19.824 1.00 86.19 85 ILE A C 1
ATOM 617 O O . ILE A 1 85 ? 19.556 4.215 -20.959 1.00 86.19 85 ILE A O 1
ATOM 621 N N . PHE A 1 86 ? 20.191 3.647 -18.885 1.00 87.25 86 PHE A N 1
ATOM 622 C CA . PHE A 1 86 ? 21.624 3.803 -19.157 1.00 87.25 86 PHE A CA 1
ATOM 623 C C . PHE A 1 86 ? 22.142 2.767 -20.166 1.00 87.25 86 PHE A C 1
ATOM 625 O O . PHE A 1 86 ? 22.867 3.130 -21.094 1.00 87.25 86 PHE A O 1
ATOM 632 N N . GLU A 1 87 ? 21.726 1.501 -20.047 1.00 86.19 87 GLU A N 1
ATOM 633 C CA . GLU A 1 87 ? 22.047 0.463 -21.040 1.00 86.19 87 GLU A CA 1
ATOM 634 C C . GLU A 1 87 ? 21.456 0.794 -22.417 1.00 86.19 87 GLU A C 1
ATOM 636 O O . GLU A 1 87 ? 22.123 0.617 -23.436 1.00 86.19 87 GLU A O 1
ATOM 641 N N . TRP A 1 88 ? 20.238 1.338 -22.460 1.00 84.50 88 TRP A N 1
ATOM 642 C CA . TRP A 1 88 ? 19.577 1.735 -23.701 1.00 84.50 88 TRP A CA 1
ATOM 643 C C . TRP A 1 88 ? 20.255 2.945 -24.357 1.00 84.50 88 TRP A C 1
ATOM 645 O O . TRP A 1 88 ? 20.465 2.934 -25.567 1.00 84.50 88 TRP A O 1
ATOM 655 N N . GLY A 1 89 ? 20.689 3.941 -23.579 1.00 84.81 89 GLY A N 1
ATOM 656 C CA . GLY A 1 89 ? 21.438 5.098 -24.085 1.00 84.81 89 GLY A CA 1
ATOM 657 C C . GLY A 1 89 ? 22.811 4.732 -24.659 1.00 84.81 89 GLY A C 1
ATOM 658 O O . GLY A 1 89 ? 23.243 5.308 -25.659 1.00 84.81 89 GLY A O 1
ATOM 659 N N . ASN A 1 90 ? 23.484 3.733 -24.082 1.00 84.25 90 ASN A N 1
ATOM 660 C CA . ASN A 1 90 ? 24.713 3.190 -24.661 1.00 84.25 90 ASN A CA 1
ATOM 661 C C . ASN A 1 90 ? 24.417 2.344 -25.915 1.00 84.25 90 ASN A C 1
ATOM 663 O O . ASN A 1 90 ? 25.122 2.433 -26.916 1.00 84.25 90 ASN A O 1
ATOM 667 N N . ALA A 1 91 ? 23.325 1.573 -25.905 1.00 79.44 91 ALA A N 1
ATOM 668 C CA . ALA A 1 91 ? 22.899 0.773 -27.051 1.00 79.44 91 ALA A CA 1
ATOM 669 C C . ALA A 1 91 ? 22.416 1.619 -28.246 1.00 79.44 91 ALA A C 1
ATOM 671 O O . ALA A 1 91 ? 22.539 1.175 -29.384 1.00 79.44 91 ALA A O 1
ATOM 672 N N . MET A 1 92 ? 21.908 2.836 -28.025 1.00 77.50 92 MET A N 1
ATOM 673 C CA . MET A 1 92 ? 21.553 3.787 -29.092 1.00 77.50 92 MET A CA 1
ATOM 674 C C . MET A 1 92 ? 22.764 4.335 -29.856 1.00 77.50 92 MET A C 1
ATOM 676 O O . MET A 1 92 ? 22.615 4.797 -30.984 1.00 77.50 92 MET A O 1
ATOM 680 N N . GLN A 1 93 ? 23.954 4.272 -29.259 1.00 80.69 93 GLN A N 1
ATOM 681 C CA . GLN A 1 93 ? 25.212 4.624 -29.921 1.00 80.69 93 GLN A CA 1
ATOM 682 C C . GLN A 1 93 ? 25.817 3.435 -30.688 1.00 80.69 93 GLN A C 1
ATOM 684 O O . GLN A 1 93 ? 26.762 3.615 -31.451 1.00 80.69 93 GLN A O 1
ATOM 689 N N . SER A 1 94 ? 25.266 2.229 -30.513 1.00 64.69 94 SER A N 1
ATOM 690 C CA . SER A 1 94 ? 25.670 1.014 -31.221 1.00 64.69 94 SER A CA 1
ATOM 691 C C . SER A 1 94 ? 24.701 0.691 -32.364 1.00 64.69 94 SER A C 1
ATOM 693 O O . SER A 1 94 ? 23.493 0.902 -32.253 1.00 64.69 94 SER A O 1
ATOM 695 N N . GLN A 1 95 ? 25.219 0.141 -33.468 1.00 70.38 95 GLN A N 1
ATOM 696 C CA . GLN A 1 95 ? 24.415 -0.285 -34.624 1.00 70.38 95 GLN A CA 1
ATOM 697 C C . GLN A 1 95 ? 23.666 -1.615 -34.370 1.00 70.38 95 GLN A C 1
ATOM 699 O O . GLN A 1 95 ? 22.845 -2.033 -35.187 1.00 70.38 95 GLN A O 1
ATOM 704 N N . ASP A 1 96 ? 23.909 -2.263 -33.223 1.00 73.50 96 ASP A N 1
ATOM 705 C CA . ASP A 1 96 ? 23.262 -3.513 -32.815 1.00 73.50 96 ASP A CA 1
ATOM 706 C C . ASP A 1 96 ? 21.865 -3.287 -32.212 1.00 73.50 96 ASP A C 1
ATOM 708 O O . ASP A 1 96 ? 21.688 -3.056 -31.010 1.00 73.50 96 ASP A O 1
ATOM 712 N N . GLY A 1 97 ? 20.827 -3.460 -33.037 1.00 70.75 97 GLY A N 1
ATOM 713 C CA . GLY A 1 97 ? 19.424 -3.396 -32.598 1.00 70.75 97 GLY A CA 1
ATOM 714 C C . GLY A 1 97 ? 19.051 -4.442 -31.535 1.00 70.75 97 GLY A C 1
ATOM 715 O O . GLY A 1 97 ? 18.125 -4.238 -30.744 1.00 70.75 97 GLY A O 1
ATOM 716 N N . MET A 1 98 ? 19.804 -5.544 -31.440 1.00 79.19 98 MET A N 1
ATOM 717 C CA . MET A 1 98 ? 19.587 -6.557 -30.406 1.00 79.19 98 MET A CA 1
ATOM 718 C C . MET A 1 98 ? 19.927 -6.030 -29.002 1.00 79.19 98 MET A C 1
ATOM 720 O O . MET A 1 98 ? 19.160 -6.277 -28.070 1.00 79.19 98 MET A O 1
ATOM 724 N N . MET A 1 99 ? 20.989 -5.231 -28.858 1.00 75.00 99 MET A N 1
ATOM 725 C CA . MET A 1 99 ? 21.366 -4.586 -27.590 1.00 75.00 99 MET A CA 1
ATOM 726 C C . MET A 1 99 ? 20.288 -3.596 -27.122 1.00 75.00 99 MET A C 1
ATOM 728 O O . MET A 1 99 ? 19.922 -3.582 -25.946 1.00 75.00 99 MET A O 1
ATOM 732 N N . GLN A 1 100 ? 19.694 -2.840 -28.052 1.00 80.12 100 GLN A N 1
ATOM 733 C CA . GLN A 1 100 ? 18.608 -1.903 -27.740 1.00 80.12 100 GLN A CA 1
ATOM 734 C C . GLN A 1 100 ? 17.347 -2.623 -27.249 1.00 80.12 100 GLN A C 1
ATOM 736 O O . GLN A 1 100 ? 16.728 -2.205 -26.269 1.00 80.12 100 GLN A O 1
ATOM 741 N N . SER A 1 101 ? 16.984 -3.737 -27.891 1.00 83.19 101 SER A N 1
ATOM 742 C CA . SER A 1 101 ? 15.785 -4.503 -27.530 1.00 83.19 101 SER A CA 1
ATOM 743 C C . SER A 1 101 ? 15.874 -5.159 -26.145 1.00 83.19 101 SER A C 1
ATOM 745 O O . SER A 1 101 ? 14.864 -5.274 -25.449 1.00 83.19 101 SER A O 1
ATOM 747 N N . GLN A 1 102 ? 17.071 -5.566 -25.712 1.00 81.75 102 GLN A N 1
ATOM 748 C CA . GLN A 1 102 ? 17.286 -6.156 -24.387 1.00 81.75 102 GLN A CA 1
ATOM 749 C C . GLN A 1 102 ? 17.296 -5.094 -23.285 1.00 81.75 102 GLN A C 1
ATOM 751 O O . GLN A 1 102 ? 16.656 -5.284 -22.249 1.00 81.75 102 GLN A O 1
ATOM 756 N N . ALA A 1 103 ? 17.924 -3.943 -23.536 1.00 80.50 103 ALA A N 1
ATOM 757 C CA . ALA A 1 103 ? 17.874 -2.812 -22.618 1.00 80.50 103 ALA A CA 1
ATOM 758 C C . ALA A 1 103 ? 16.427 -2.335 -22.393 1.00 80.50 103 ALA A C 1
ATOM 760 O O . ALA A 1 103 ? 15.998 -2.148 -21.255 1.00 80.50 103 ALA A O 1
ATOM 761 N N . PHE A 1 104 ? 15.618 -2.264 -23.457 1.00 81.06 104 PHE A N 1
ATOM 762 C CA . PHE A 1 104 ? 14.207 -1.884 -23.357 1.00 81.06 104 PHE A CA 1
ATOM 763 C C . PHE A 1 104 ? 13.370 -2.859 -22.512 1.00 81.06 104 PHE A C 1
ATOM 765 O O . PHE A 1 104 ? 12.537 -2.432 -21.712 1.00 81.06 104 PHE A O 1
ATOM 772 N N . LYS A 1 105 ? 13.621 -4.173 -22.610 1.00 85.69 105 LYS A N 1
ATOM 773 C CA . LYS A 1 105 ? 12.963 -5.173 -21.745 1.00 85.69 105 LYS A CA 1
ATOM 774 C C . LYS A 1 105 ? 13.283 -4.952 -20.269 1.00 85.69 105 LYS A C 1
ATOM 776 O O . LYS A 1 105 ? 12.410 -5.136 -19.423 1.00 85.69 105 LYS A O 1
ATOM 781 N N . ARG A 1 106 ? 14.512 -4.533 -19.955 1.00 85.38 106 ARG A N 1
ATOM 782 C CA . ARG A 1 106 ? 14.941 -4.247 -18.582 1.00 85.38 106 ARG A CA 1
ATOM 783 C C . ARG A 1 106 ? 14.294 -2.979 -18.029 1.00 85.38 106 ARG A C 1
ATOM 785 O O . ARG A 1 106 ? 13.867 -2.980 -16.878 1.00 85.38 106 ARG A O 1
ATOM 792 N N . ILE A 1 107 ? 14.133 -1.949 -18.864 1.00 87.81 107 ILE A N 1
ATOM 793 C CA . ILE A 1 107 ? 13.349 -0.748 -18.530 1.00 87.81 107 ILE A CA 1
ATOM 794 C C . ILE A 1 107 ? 11.897 -1.133 -18.239 1.00 87.81 107 ILE A C 1
ATOM 796 O O . ILE A 1 107 ? 11.367 -0.778 -17.188 1.00 87.81 107 ILE A O 1
ATOM 800 N N . GLY A 1 108 ? 11.272 -1.907 -19.132 1.00 87.38 108 GLY A N 1
ATOM 801 C CA . GLY A 1 108 ? 9.901 -2.386 -18.956 1.00 87.38 108 GLY A CA 1
ATOM 802 C C . GLY A 1 108 ? 9.724 -3.200 -17.671 1.00 87.38 108 GLY A C 1
ATOM 803 O O . GLY A 1 108 ? 8.799 -2.943 -16.906 1.00 87.38 108 GLY A O 1
ATOM 804 N N . GLY A 1 109 ? 10.648 -4.121 -17.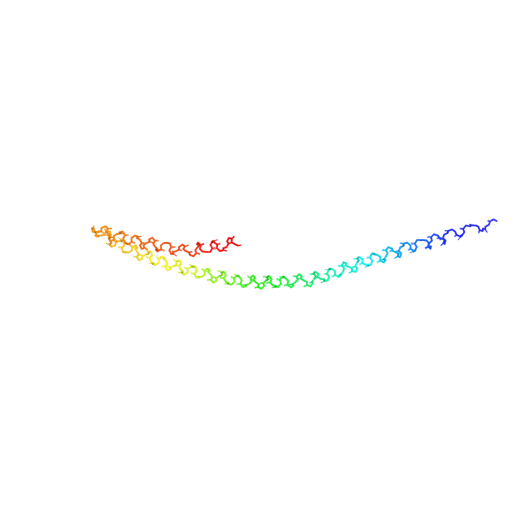381 1.00 88.06 109 GLY A N 1
ATOM 805 C CA . GLY A 1 109 ? 10.656 -4.890 -16.133 1.00 88.06 109 GLY A CA 1
ATOM 806 C C . GLY A 1 109 ? 10.823 -4.015 -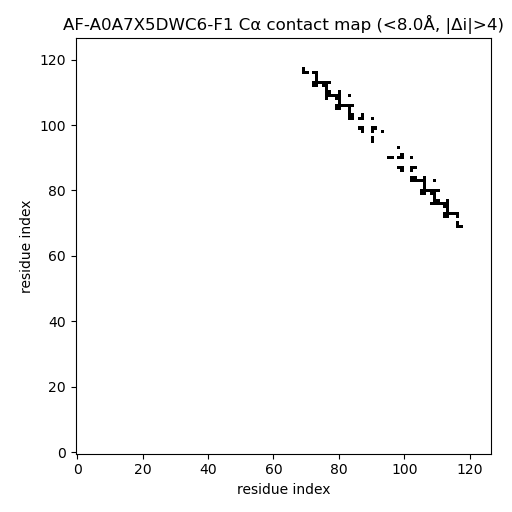14.887 1.00 88.06 109 GLY A C 1
ATOM 807 O O . GLY A 1 109 ? 10.121 -4.224 -13.900 1.00 88.06 109 GLY A O 1
ATOM 808 N N . GLY A 1 110 ? 11.684 -2.994 -14.952 1.00 86.12 110 GLY A N 1
ATOM 809 C CA . GLY A 1 110 ? 11.850 -2.002 -13.890 1.00 86.12 110 GLY A CA 1
ATOM 810 C C . GLY A 1 110 ? 10.558 -1.235 -13.607 1.00 86.12 110 GLY A C 1
ATOM 811 O O . GLY A 1 110 ? 10.133 -1.178 -12.459 1.00 86.12 110 GLY A O 1
ATOM 812 N N . ILE A 1 111 ? 9.875 -0.734 -14.643 1.00 88.62 111 ILE A N 1
ATOM 813 C CA . ILE A 1 111 ? 8.587 -0.024 -14.512 1.00 88.62 111 ILE A CA 1
ATOM 814 C C . ILE A 1 111 ? 7.492 -0.944 -13.955 1.00 88.62 111 ILE A C 1
ATOM 816 O O . ILE A 1 111 ? 6.721 -0.543 -13.092 1.00 88.62 111 ILE A O 1
ATOM 820 N N . VAL A 1 112 ? 7.417 -2.201 -14.391 1.00 87.94 112 VAL A N 1
ATOM 821 C CA . VAL A 1 112 ? 6.440 -3.145 -13.825 1.00 87.94 112 VAL A CA 1
ATOM 822 C C . VAL A 1 112 ? 6.735 -3.415 -12.344 1.00 87.94 112 VAL A C 1
ATOM 824 O O . VAL A 1 112 ? 5.810 -3.453 -11.531 1.00 87.94 112 VAL A O 1
ATOM 827 N N . MET A 1 113 ? 8.011 -3.519 -11.961 1.00 86.31 113 MET A N 1
ATOM 828 C CA . MET A 1 113 ? 8.404 -3.626 -10.553 1.00 86.31 113 MET A CA 1
ATOM 829 C C . MET A 1 113 ? 8.056 -2.372 -9.742 1.00 86.31 113 MET A C 1
ATOM 831 O O . MET A 1 113 ? 7.725 -2.510 -8.564 1.00 86.31 113 MET A O 1
ATOM 835 N N . THR A 1 114 ? 8.069 -1.169 -10.335 1.00 86.69 114 THR A N 1
ATOM 836 C CA . THR A 1 114 ? 7.668 0.042 -9.598 1.00 86.69 114 THR A CA 1
ATOM 837 C C . THR A 1 114 ? 6.188 0.088 -9.275 1.00 86.69 114 THR A C 1
ATOM 839 O O . THR A 1 114 ? 5.836 0.686 -8.260 1.00 86.69 114 THR A O 1
ATOM 842 N N . LEU A 1 115 ? 5.357 -0.525 -10.123 1.00 84.62 115 LEU A N 1
ATOM 843 C CA . LEU A 1 115 ? 3.897 -0.547 -10.022 1.00 84.62 115 LEU A CA 1
ATOM 844 C C . LEU A 1 115 ? 3.358 -1.734 -9.212 1.00 84.62 115 LEU A C 1
ATOM 846 O O . LEU A 1 115 ? 2.225 -1.688 -8.729 1.00 84.62 115 LEU A O 1
ATOM 850 N N . GLY A 1 116 ? 4.148 -2.800 -9.054 1.00 86.69 116 GLY A N 1
ATOM 851 C CA . GLY A 1 116 ? 3.754 -4.015 -8.334 1.00 86.69 116 GLY A CA 1
ATOM 852 C C . GLY A 1 116 ? 3.131 -3.760 -6.951 1.00 86.69 116 GLY A C 1
ATOM 853 O O . GLY A 1 116 ? 2.046 -4.282 -6.678 1.00 86.69 116 GLY A O 1
ATOM 854 N N . PRO A 1 117 ? 3.736 -2.925 -6.086 1.00 81.06 117 PRO A N 1
ATOM 855 C CA . PRO A 1 117 ? 3.196 -2.654 -4.755 1.00 81.06 117 PRO A CA 1
ATOM 856 C C . PRO A 1 117 ? 1.870 -1.883 -4.748 1.00 81.06 117 PRO A C 1
ATOM 858 O O . PRO A 1 117 ? 1.023 -2.131 -3.883 1.00 81.06 117 PRO A O 1
ATOM 861 N N . GLN A 1 118 ? 1.657 -0.972 -5.706 1.00 77.94 118 GLN A N 1
ATOM 862 C CA . GLN A 1 118 ? 0.390 -0.250 -5.851 1.00 77.94 118 GLN A CA 1
ATOM 863 C C . GLN A 1 118 ? -0.736 -1.203 -6.262 1.00 77.94 118 GLN A C 1
ATOM 865 O O . GLN A 1 118 ? -1.828 -1.126 -5.701 1.00 77.94 118 GLN A O 1
ATOM 870 N N . ILE A 1 119 ? -0.467 -2.132 -7.187 1.00 76.50 119 ILE A N 1
ATOM 871 C CA . ILE A 1 119 ? -1.459 -3.121 -7.636 1.00 76.50 119 ILE A CA 1
ATOM 872 C C . ILE A 1 119 ? -1.797 -4.111 -6.516 1.00 76.50 119 ILE A C 1
ATOM 874 O O . ILE A 1 119 ? -2.973 -4.371 -6.271 1.00 76.50 119 ILE A O 1
ATOM 878 N N . LEU A 1 120 ? -0.797 -4.609 -5.781 1.00 76.50 120 LEU A N 1
ATOM 879 C CA . LEU A 1 120 ? -1.022 -5.523 -4.656 1.00 76.50 120 LEU A CA 1
ATOM 880 C C . LEU A 1 120 ? -1.874 -4.867 -3.556 1.00 76.50 120 LEU A C 1
ATOM 882 O O . LEU A 1 120 ? -2.805 -5.475 -3.030 1.00 76.50 120 LEU A O 1
ATOM 886 N N . THR A 1 121 ? -1.593 -3.599 -3.249 1.00 73.31 121 THR A N 1
ATOM 887 C CA . THR A 1 121 ? -2.351 -2.832 -2.251 1.00 73.31 121 THR A CA 1
ATOM 888 C C . THR A 1 121 ? -3.777 -2.540 -2.720 1.00 73.31 121 THR A C 1
ATOM 890 O O . THR A 1 121 ? -4.704 -2.628 -1.915 1.00 73.31 121 THR A O 1
ATOM 893 N N . ALA A 1 122 ? -3.979 -2.239 -4.006 1.00 69.06 122 ALA A N 1
ATOM 894 C CA . ALA A 1 122 ? -5.307 -2.017 -4.574 1.00 69.06 122 ALA A CA 1
ATOM 895 C C . ALA A 1 122 ? -6.178 -3.283 -4.534 1.00 69.06 122 ALA A C 1
ATOM 897 O O . ALA A 1 122 ? -7.337 -3.202 -4.142 1.00 69.06 122 ALA A O 1
ATOM 898 N N . VAL A 1 123 ? -5.622 -4.452 -4.868 1.00 70.69 123 VAL A N 1
ATOM 899 C CA . VAL A 1 123 ? -6.363 -5.727 -4.855 1.00 70.69 123 VAL A CA 1
ATOM 900 C C . VAL A 1 123 ? -6.749 -6.142 -3.433 1.00 70.69 123 VAL A C 1
ATOM 902 O O . VAL A 1 123 ? -7.891 -6.522 -3.195 1.00 70.69 123 VAL A O 1
ATOM 905 N N . VAL A 1 124 ? -5.830 -6.023 -2.471 1.00 69.50 124 VAL A N 1
ATOM 906 C CA . VAL A 1 124 ? -6.085 -6.417 -1.073 1.00 69.50 124 VAL A CA 1
ATOM 907 C C . VAL A 1 124 ? -7.050 -5.463 -0.360 1.00 69.50 124 VAL A C 1
ATOM 909 O O . VAL A 1 124 ? -7.807 -5.904 0.493 1.00 69.50 124 VAL A O 1
ATOM 912 N N . SER A 1 125 ? -7.066 -4.172 -0.713 1.00 60.06 125 SER A N 1
ATOM 913 C CA . SER A 1 125 ? -7.941 -3.178 -0.062 1.00 60.06 125 SER A CA 1
ATOM 914 C C . SER A 1 125 ? -9.387 -3.174 -0.583 1.00 60.06 125 SER A C 1
ATOM 916 O O . SER A 1 125 ? -10.227 -2.485 -0.012 1.00 60.06 125 SER A O 1
ATOM 918 N N . ILE A 1 126 ? -9.665 -3.876 -1.688 1.00 56.94 126 ILE A N 1
ATOM 919 C CA . ILE A 1 126 ? -11.009 -4.019 -2.279 1.00 56.94 126 ILE A CA 1
ATOM 920 C C . ILE A 1 126 ? -11.809 -5.162 -1.621 1.00 56.94 126 ILE A C 1
ATOM 922 O O . ILE A 1 126 ? -13.026 -5.221 -1.790 1.00 56.94 126 ILE A O 1
ATOM 926 N N . SER A 1 127 ? -11.135 -6.052 -0.883 1.00 43.59 127 SER A N 1
ATOM 927 C CA . SER A 1 127 ? -11.739 -7.176 -0.146 1.00 43.59 127 SER A CA 1
ATOM 928 C C . SER A 1 127 ? -12.191 -6.753 1.249 1.00 43.59 127 SER A C 1
ATOM 930 O O . SER A 1 127 ? -13.253 -7.246 1.686 1.00 43.59 127 SER A O 1
#

Radius of gyration: 40.59 Å; Cα contacts (8 Å, |Δi|>4): 58; chains: 1; bounding box: 110×22×91 Å

Mean predicted aligned error: 16.92 Å

Solvent-accessible surface area (backbone atoms only — not comparable to full-atom values): 6819 Å² total; per-residue (Å²): 143,86,85,85,86,76,65,71,74,61,58,59,61,58,65,58,49,63,64,50,51,62,54,47,54,58,51,48,51,54,50,49,54,50,49,53,50,51,53,51,49,66,57,52,52,56,56,53,48,51,53,51,52,54,51,51,54,54,51,52,52,52,51,53,52,50,51,52,53,30,54,50,46,25,52,52,13,48,52,43,20,51,50,16,50,54,46,27,60,56,21,69,76,43,92,48,66,68,52,31,56,53,19,48,52,39,25,53,51,10,52,52,42,35,45,46,46,60,52,54,51,52,60,62,73,72,111